Protein AF-A0A183J8C1-F1 (afdb_monomer_lite)

Sequence (132 aa):
MNILAHQGSTDNFSRPFLGSSRDPGQISLALYSGLFAYNGWNYLNFIVEELKNPKRNLPLAIGLSCGIVTVVYVLTNVAFYTVINSDEFVDSDATAIVFAEKVYKGFSWIMPIFVACSTIGSANGVILTASR

InterPro domains:
  IPR002293 Amino acid/polyamine transporter I [PF13520] (17-132)
  IPR050598 Cellular Amino Acid Transporter [PTHR11785] (4-132)

pLDDT: mean 74.47, std 11.1, range [40.44, 89.5]

Organism: NCBI:txid241478

Structure (mmCIF, N/CA/C/O backbone):
data_AF-A0A183J8C1-F1
#
_entry.id   AF-A0A183J8C1-F1
#
loop_
_atom_site.group_PDB
_atom_site.id
_atom_site.type_symbol
_atom_site.label_atom_id
_atom_site.label_alt_id
_atom_site.label_comp_id
_atom_site.label_asym_id
_atom_site.label_entity_id
_atom_site.label_seq_id
_atom_site.pdbx_PDB_ins_code
_atom_site.Cartn_x
_atom_site.Cartn_y
_atom_site.Cartn_z
_atom_site.occupancy
_atom_site.B_iso_or_equiv
_atom_site.auth_seq_id
_atom_site.auth_comp_id
_atom_site.auth_asym_id
_atom_site.auth_atom_id
_atom_site.pdbx_PDB_model_num
ATOM 1 N N . MET A 1 1 ? 1.095 7.381 -29.984 1.00 48.12 1 MET A N 1
ATOM 2 C CA . MET A 1 1 ? -0.158 7.154 -29.229 1.00 48.12 1 MET A CA 1
ATOM 3 C C . MET A 1 1 ? -0.842 5.955 -29.871 1.00 48.12 1 MET A C 1
ATOM 5 O O . MET A 1 1 ? -0.818 5.913 -31.091 1.00 48.12 1 MET A O 1
ATOM 9 N N . ASN A 1 2 ? -1.376 5.014 -29.082 1.00 43.03 2 ASN A N 1
ATOM 10 C CA . ASN A 1 2 ? -1.824 3.653 -29.459 1.00 43.03 2 ASN A CA 1
ATOM 11 C C . ASN A 1 2 ? -0.678 2.648 -29.604 1.00 43.03 2 ASN A C 1
ATOM 13 O O . ASN A 1 2 ? -0.005 2.749 -30.611 1.00 43.03 2 ASN A O 1
ATOM 17 N N . ILE A 1 3 ? -0.458 1.764 -28.606 1.00 40.44 3 ILE A N 1
ATOM 18 C CA . ILE A 1 3 ? -0.307 0.278 -28.726 1.00 40.44 3 ILE A CA 1
ATOM 19 C C . ILE A 1 3 ? -0.491 -0.397 -27.336 1.00 40.44 3 ILE A C 1
ATOM 21 O O . ILE A 1 3 ? -0.971 -1.520 -27.259 1.00 40.44 3 ILE A O 1
ATOM 25 N N . LEU A 1 4 ? -0.232 0.282 -26.209 1.00 49.50 4 LEU A N 1
ATOM 26 C CA . LEU A 1 4 ? -0.183 -0.383 -24.885 1.00 49.50 4 LEU A CA 1
ATOM 27 C C . LEU A 1 4 ? -1.520 -0.911 -24.321 1.00 49.50 4 LEU A C 1
ATOM 29 O O . LEU A 1 4 ? -1.499 -1.680 -23.372 1.00 49.50 4 LEU A O 1
ATOM 33 N N . ALA A 1 5 ? -2.675 -0.538 -24.884 1.00 50.59 5 ALA A N 1
ATOM 34 C CA . ALA A 1 5 ? -3.977 -0.999 -24.385 1.00 50.59 5 ALA A CA 1
ATOM 35 C C . ALA A 1 5 ? -4.529 -2.243 -25.109 1.00 50.59 5 ALA A C 1
ATOM 37 O O . ALA A 1 5 ? -5.542 -2.783 -24.671 1.00 50.59 5 ALA A O 1
ATOM 38 N N . HIS A 1 6 ? -3.911 -2.693 -26.214 1.00 44.12 6 HIS A N 1
ATOM 39 C CA . HIS A 1 6 ? -4.478 -3.774 -27.039 1.00 44.12 6 HIS A CA 1
ATOM 40 C C . HIS A 1 6 ? -3.595 -5.020 -27.192 1.00 44.12 6 HIS A C 1
ATOM 42 O O . HIS A 1 6 ? -4.103 -6.079 -27.547 1.00 44.12 6 HIS A O 1
ATOM 48 N N . GLN A 1 7 ? -2.310 -4.940 -26.848 1.00 45.59 7 GLN A N 1
ATOM 49 C CA . GLN A 1 7 ? -1.490 -6.122 -26.591 1.00 45.59 7 GLN A CA 1
ATOM 50 C C . GLN A 1 7 ? -1.411 -6.309 -25.082 1.00 45.59 7 GLN A C 1
ATOM 52 O O . GLN A 1 7 ? -0.502 -5.801 -24.432 1.00 45.59 7 GLN A O 1
ATOM 57 N N . GLY A 1 8 ? -2.397 -7.002 -24.509 1.00 49.59 8 GLY A N 1
ATOM 58 C CA . GLY A 1 8 ? -2.218 -7.574 -23.183 1.00 49.59 8 GLY A CA 1
ATOM 59 C C . GLY A 1 8 ? -0.996 -8.478 -23.259 1.00 49.59 8 GLY A C 1
ATOM 60 O O . GLY A 1 8 ? -1.060 -9.525 -23.896 1.00 49.59 8 GLY A O 1
ATOM 61 N N . SER A 1 9 ? 0.123 -8.029 -22.688 1.00 53.78 9 SER A N 1
ATOM 62 C CA . SER A 1 9 ? 1.343 -8.818 -22.557 1.00 53.78 9 SER A CA 1
ATOM 63 C C . SER A 1 9 ? 1.044 -9.971 -21.602 1.00 53.78 9 SER A C 1
ATOM 65 O O . SER A 1 9 ? 1.328 -9.924 -20.406 1.00 53.78 9 SER A O 1
ATOM 67 N N . THR A 1 10 ? 0.380 -11.006 -22.115 1.00 54.00 10 THR A N 1
ATOM 68 C CA . THR A 1 10 ? 0.173 -12.272 -21.410 1.00 54.00 10 THR A CA 1
ATOM 69 C C . THR A 1 10 ? 1.504 -12.966 -21.149 1.00 54.00 10 THR A C 1
ATOM 71 O O . THR A 1 10 ? 1.567 -13.832 -20.288 1.00 54.00 10 THR A O 1
ATOM 74 N N . ASP A 1 11 ? 2.579 -12.540 -21.818 1.00 56.16 11 ASP A N 1
ATOM 75 C CA . ASP A 1 11 ? 3.935 -13.045 -21.628 1.00 56.16 11 ASP A CA 1
ATOM 76 C C . ASP A 1 11 ? 4.451 -12.841 -20.196 1.00 56.16 11 ASP A C 1
ATOM 78 O O . ASP A 1 11 ? 5.075 -13.751 -19.648 1.00 56.16 11 ASP A O 1
ATOM 82 N N . ASN A 1 12 ? 4.102 -11.731 -19.531 1.00 58.41 12 ASN A N 1
ATOM 83 C CA . ASN A 1 12 ? 4.424 -11.523 -18.108 1.00 58.41 12 ASN A CA 1
ATOM 84 C C . ASN A 1 12 ? 3.678 -12.513 -17.188 1.00 58.41 12 ASN A C 1
ATOM 86 O O . ASN A 1 12 ? 4.194 -12.922 -16.149 1.00 58.41 12 ASN A O 1
ATOM 90 N N . PHE A 1 13 ? 2.486 -12.965 -17.591 1.00 59.19 13 PHE A N 1
ATOM 91 C CA . PHE A 1 13 ? 1.702 -13.979 -16.874 1.00 59.19 13 PHE A CA 1
ATOM 92 C C . PHE A 1 13 ? 2.057 -15.419 -17.272 1.00 59.19 13 PHE A C 1
ATOM 94 O O . PHE A 1 13 ? 1.594 -16.358 -16.624 1.00 59.19 13 PHE A O 1
ATOM 101 N N . SER A 1 14 ? 2.889 -15.619 -18.299 1.00 58.84 14 SER A N 1
ATOM 102 C CA . SER A 1 14 ? 3.314 -16.949 -18.750 1.00 58.84 14 SER A CA 1
ATOM 103 C C . SER A 1 14 ? 4.310 -17.605 -17.787 1.00 58.84 14 SER A C 1
ATOM 105 O O . SER A 1 14 ? 4.400 -18.833 -17.741 1.00 58.84 14 SER A O 1
ATOM 107 N N . ARG A 1 15 ? 5.070 -16.820 -17.000 1.00 57.38 15 ARG A N 1
ATOM 108 C CA . ARG A 1 15 ? 6.048 -17.335 -16.016 1.00 57.38 15 ARG A CA 1
ATOM 109 C C . ARG A 1 15 ? 6.101 -16.504 -14.711 1.00 57.38 15 ARG A C 1
ATOM 111 O O . ARG A 1 15 ? 7.177 -16.052 -14.330 1.00 57.38 15 ARG A O 1
ATOM 118 N N . PRO A 1 16 ? 4.991 -16.357 -13.964 1.00 60.19 16 PRO A N 1
ATOM 119 C CA . PRO A 1 16 ? 4.888 -15.435 -12.824 1.00 60.19 16 PRO A CA 1
ATOM 120 C C . PRO A 1 16 ? 5.731 -15.842 -11.602 1.00 60.19 16 PRO A C 1
ATOM 122 O O . PRO A 1 16 ? 5.979 -15.027 -10.723 1.00 60.19 16 PRO A O 1
ATOM 125 N N . PHE A 1 17 ? 6.184 -17.099 -11.540 1.00 64.19 17 PHE A N 1
ATOM 126 C CA . PHE A 1 17 ? 6.983 -17.639 -10.431 1.00 64.19 17 PHE A CA 1
ATOM 127 C C . PHE A 1 17 ? 8.437 -17.939 -10.818 1.00 64.19 17 PHE A C 1
ATOM 129 O O . PHE A 1 17 ? 9.148 -18.619 -10.073 1.00 64.19 17 PHE A O 1
ATOM 136 N N . LEU A 1 18 ? 8.889 -17.505 -11.998 1.00 56.97 18 LEU A N 1
ATOM 137 C CA . LEU A 1 18 ? 10.264 -17.754 -12.421 1.00 56.97 18 LEU A CA 1
ATOM 138 C C . LEU A 1 18 ? 11.232 -16.945 -11.551 1.00 56.97 18 LEU A C 1
ATOM 140 O O . LEU A 1 18 ? 11.090 -15.737 -11.440 1.00 56.97 18 LEU A O 1
ATOM 144 N N . GLY A 1 19 ? 12.189 -17.616 -10.906 1.00 62.34 19 GLY A N 1
ATOM 145 C CA . GLY A 1 19 ? 13.098 -16.976 -9.945 1.00 62.34 19 GLY A CA 1
ATOM 146 C C . GLY A 1 19 ? 12.536 -16.836 -8.525 1.00 62.34 19 GLY A C 1
ATOM 147 O O . GLY A 1 19 ? 13.236 -16.344 -7.646 1.00 62.34 19 GLY A O 1
ATOM 148 N N . SER A 1 20 ? 11.310 -17.309 -8.262 1.00 62.91 20 SER A N 1
ATOM 149 C CA . SER A 1 20 ? 10.737 -17.299 -6.914 1.00 62.91 20 SER A CA 1
ATOM 150 C C . SER A 1 20 ? 11.440 -18.332 -6.027 1.00 62.91 20 SER A C 1
ATOM 152 O O . SER A 1 20 ? 11.482 -19.526 -6.341 1.00 62.91 20 SER A O 1
ATOM 154 N N . SER A 1 21 ? 12.024 -17.871 -4.923 1.00 63.81 21 SER A N 1
ATOM 155 C CA . SER A 1 21 ? 12.703 -18.746 -3.975 1.00 63.81 21 SER A CA 1
ATOM 156 C C . SER A 1 21 ? 11.698 -19.566 -3.174 1.00 63.81 21 SER A C 1
ATOM 158 O O . SER A 1 21 ? 10.712 -19.047 -2.656 1.00 63.81 21 SER A O 1
ATOM 160 N N . ARG A 1 22 ? 11.972 -20.866 -3.046 1.00 68.94 22 ARG A N 1
ATOM 161 C CA . ARG A 1 22 ? 11.193 -21.796 -2.209 1.00 68.94 22 ARG A CA 1
ATOM 162 C C . ARG A 1 22 ? 11.727 -21.887 -0.781 1.00 68.94 22 ARG A C 1
ATOM 164 O O . ARG A 1 22 ? 11.307 -22.763 -0.030 1.00 68.94 22 ARG A O 1
ATOM 171 N N . ASP A 1 23 ? 12.672 -21.020 -0.430 1.00 79.50 23 ASP A N 1
ATOM 172 C CA . ASP A 1 23 ? 13.230 -20.969 0.909 1.00 79.50 23 ASP A CA 1
ATOM 173 C C . ASP A 1 23 ? 12.174 -20.472 1.919 1.00 79.50 23 ASP A C 1
ATOM 175 O O . ASP A 1 23 ? 11.587 -19.401 1.717 1.00 79.50 23 ASP A O 1
ATOM 179 N N . PRO A 1 24 ? 11.930 -21.203 3.022 1.00 77.00 24 PRO A N 1
ATOM 180 C CA . PRO A 1 24 ? 10.978 -20.791 4.051 1.00 77.00 24 PRO A CA 1
ATOM 181 C C . PRO A 1 24 ? 11.279 -19.407 4.644 1.00 77.00 24 PRO A C 1
ATOM 183 O O . PRO A 1 24 ? 10.350 -18.697 5.043 1.00 77.00 24 PRO A O 1
ATOM 186 N N . GLY A 1 25 ? 12.553 -18.999 4.682 1.00 78.88 25 GLY A N 1
ATOM 187 C CA . GLY A 1 25 ? 12.968 -17.681 5.158 1.00 78.88 25 GLY A CA 1
ATOM 188 C C . GLY A 1 25 ? 12.493 -16.559 4.238 1.00 78.88 25 GLY A C 1
ATOM 189 O O . GLY A 1 25 ? 11.899 -15.585 4.704 1.00 78.88 25 GLY A O 1
ATOM 190 N N . GLN A 1 26 ? 12.662 -16.720 2.925 1.00 77.56 26 GLN A N 1
ATOM 191 C CA . GLN A 1 26 ? 12.189 -15.730 1.950 1.00 77.56 26 GLN A CA 1
ATOM 192 C C . GLN A 1 26 ? 10.661 -15.652 1.874 1.00 77.56 26 GLN A C 1
ATOM 194 O O . GLN A 1 26 ? 10.109 -14.557 1.767 1.00 77.56 26 GLN A O 1
ATOM 199 N N . ILE A 1 27 ? 9.965 -16.784 2.017 1.00 79.56 27 ILE A N 1
ATOM 200 C CA . ILE A 1 27 ? 8.498 -16.803 2.116 1.00 79.56 27 ILE A CA 1
ATOM 201 C C . ILE A 1 27 ? 8.039 -16.033 3.363 1.0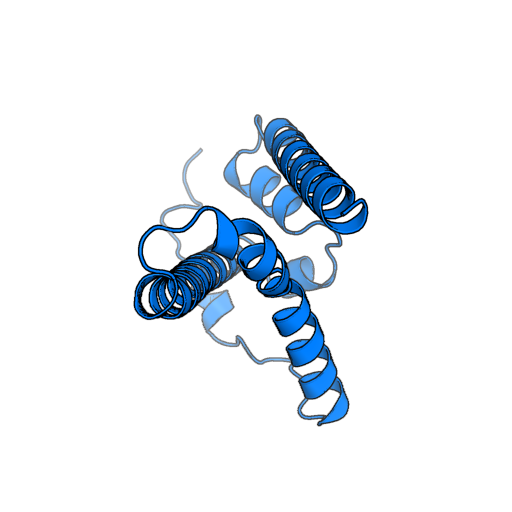0 79.56 27 ILE A C 1
ATOM 203 O O . ILE A 1 27 ? 7.111 -15.228 3.290 1.00 79.56 27 ILE A O 1
ATOM 207 N N . SER A 1 28 ? 8.715 -16.229 4.498 1.00 81.50 28 SER A N 1
ATOM 208 C CA . SER A 1 28 ? 8.402 -15.521 5.746 1.00 81.50 28 SER A CA 1
ATOM 209 C C . SER A 1 28 ? 8.622 -14.010 5.621 1.00 81.50 28 SER A C 1
ATOM 211 O O . SER A 1 28 ? 7.797 -13.232 6.096 1.00 81.50 28 SER A O 1
ATOM 213 N N . LEU A 1 29 ? 9.688 -13.581 4.937 1.00 81.44 29 LEU A N 1
ATOM 214 C CA . LEU A 1 29 ? 9.961 -12.164 4.680 1.00 81.44 29 LEU A CA 1
ATOM 215 C C . LEU A 1 29 ? 8.908 -11.533 3.753 1.00 81.44 29 LEU A C 1
ATOM 217 O O . LEU A 1 29 ? 8.440 -10.423 4.015 1.00 81.44 29 LEU A O 1
ATOM 221 N N . ALA A 1 30 ? 8.489 -12.250 2.707 1.00 80.94 30 ALA A N 1
ATOM 222 C CA . ALA A 1 30 ? 7.427 -11.801 1.809 1.00 80.94 30 ALA A CA 1
ATOM 223 C C . ALA A 1 30 ? 6.085 -11.658 2.547 1.00 80.94 30 ALA A C 1
ATOM 225 O O . ALA A 1 30 ? 5.395 -10.647 2.402 1.00 80.94 30 ALA A O 1
ATOM 226 N N . LEU A 1 31 ? 5.743 -12.629 3.403 1.00 81.94 31 LEU A N 1
ATOM 227 C CA . LEU A 1 31 ? 4.566 -12.548 4.270 1.00 81.94 31 LEU A CA 1
ATOM 228 C C . LEU A 1 31 ? 4.661 -11.380 5.255 1.00 81.94 31 LEU A C 1
ATOM 230 O O . LEU A 1 31 ? 3.665 -10.695 5.468 1.00 81.94 31 LEU A O 1
ATOM 234 N N . TYR A 1 32 ? 5.841 -11.120 5.822 1.00 81.25 32 TYR A N 1
ATOM 235 C CA . TYR A 1 32 ? 6.068 -9.987 6.720 1.00 81.25 32 TYR A CA 1
ATOM 236 C C . TYR A 1 32 ? 5.836 -8.643 6.015 1.00 81.25 32 TYR A C 1
ATOM 238 O O . TYR A 1 32 ? 5.129 -7.787 6.546 1.00 81.25 32 TYR A O 1
ATOM 246 N N . SER A 1 33 ? 6.357 -8.479 4.795 1.00 81.00 33 SER A N 1
ATOM 247 C CA . SER A 1 33 ? 6.105 -7.293 3.964 1.00 81.00 33 SER A CA 1
ATOM 248 C C . SER A 1 33 ? 4.613 -7.126 3.646 1.00 81.00 33 SER A C 1
ATOM 250 O O . SER A 1 33 ? 4.056 -6.037 3.806 1.00 81.00 33 SER A O 1
ATOM 252 N N . GLY A 1 34 ? 3.926 -8.221 3.302 1.00 78.19 34 GLY A N 1
ATOM 253 C CA . GLY A 1 34 ? 2.475 -8.214 3.118 1.00 78.19 34 GLY A CA 1
ATOM 254 C C . GLY A 1 34 ? 1.728 -7.800 4.388 1.00 78.19 34 GLY A C 1
ATOM 255 O O . GLY A 1 34 ? 0.852 -6.941 4.338 1.00 78.19 34 GLY A O 1
ATOM 256 N N . LEU A 1 35 ? 2.102 -8.350 5.545 1.00 80.38 35 LEU A N 1
ATOM 257 C CA . LEU A 1 35 ? 1.470 -8.047 6.830 1.00 80.38 35 LEU A CA 1
ATOM 258 C C . LEU A 1 35 ? 1.711 -6.595 7.264 1.00 80.38 35 LEU A C 1
ATOM 260 O O . LEU A 1 35 ? 0.826 -5.968 7.849 1.00 80.38 35 LEU A O 1
ATOM 264 N N . PHE A 1 36 ? 2.875 -6.030 6.938 1.00 76.88 36 PHE A N 1
ATOM 265 C CA . PHE A 1 36 ? 3.153 -4.609 7.125 1.00 76.88 36 PHE A CA 1
ATOM 266 C C . PHE A 1 36 ? 2.155 -3.736 6.351 1.00 76.88 36 PHE A C 1
ATOM 268 O O . PHE A 1 36 ? 1.613 -2.790 6.913 1.00 76.88 36 PHE A O 1
ATOM 275 N N . ALA A 1 37 ? 1.804 -4.102 5.117 1.00 74.94 37 ALA A N 1
ATOM 276 C CA . ALA A 1 37 ? 0.824 -3.357 4.326 1.00 74.94 37 ALA A CA 1
ATOM 277 C C . ALA A 1 37 ? -0.618 -3.418 4.886 1.00 74.94 37 ALA A C 1
ATOM 279 O O . ALA A 1 37 ? -1.445 -2.585 4.517 1.00 74.94 37 ALA A O 1
ATOM 280 N N . TYR A 1 38 ? -0.924 -4.368 5.779 1.00 72.56 38 TYR A N 1
ATOM 281 C CA . TYR A 1 38 ? -2.197 -4.452 6.516 1.00 72.56 38 TYR A CA 1
ATOM 282 C C . TYR A 1 38 ? -2.101 -3.929 7.963 1.00 72.56 38 TYR A C 1
ATOM 284 O O . TYR A 1 38 ? -3.070 -4.028 8.725 1.00 72.56 38 TYR A O 1
ATOM 292 N N . ASN A 1 39 ? -0.957 -3.372 8.380 1.00 70.56 39 ASN A N 1
ATOM 293 C CA . ASN A 1 39 ? -0.858 -2.726 9.687 1.00 70.56 39 ASN A CA 1
ATOM 294 C C . ASN A 1 39 ? -1.721 -1.456 9.711 1.00 70.56 39 ASN A C 1
ATOM 296 O O . ASN A 1 39 ? -1.613 -0.593 8.849 1.00 70.56 39 ASN A O 1
ATOM 300 N N . GLY A 1 40 ? -2.589 -1.347 10.718 1.00 67.44 40 GLY A N 1
ATOM 301 C CA . GLY A 1 40 ? -3.537 -0.232 10.843 1.00 67.44 40 GLY A CA 1
ATOM 302 C C . GLY A 1 40 ? -4.831 -0.593 11.570 1.00 67.44 40 GLY A C 1
ATOM 303 O O . GLY A 1 40 ? -5.550 0.286 12.033 1.00 67.44 40 GLY A O 1
ATOM 304 N N . TRP A 1 41 ? -5.091 -1.888 11.765 1.00 67.06 41 TRP A N 1
ATOM 305 C CA . TRP A 1 41 ? -6.213 -2.393 12.563 1.00 67.06 41 TRP A CA 1
ATOM 306 C C . TRP A 1 41 ? -6.236 -1.842 14.000 1.00 67.06 41 TRP A C 1
ATOM 308 O O . TRP A 1 41 ? -7.312 -1.659 14.561 1.00 67.06 41 TRP A O 1
ATOM 318 N N . ASN A 1 42 ? -5.076 -1.503 14.576 1.00 67.81 42 ASN A N 1
ATOM 319 C CA . ASN A 1 42 ? -4.991 -0.872 15.896 1.00 67.81 42 ASN A CA 1
ATOM 320 C C . ASN A 1 42 ? -5.691 0.494 15.946 1.00 67.81 42 ASN A C 1
ATOM 322 O O . ASN A 1 42 ? -6.270 0.828 16.976 1.00 67.81 42 ASN A O 1
ATOM 326 N N . TYR A 1 43 ? -5.724 1.246 14.839 1.00 65.06 43 TYR A N 1
ATOM 327 C CA . TYR A 1 43 ? -6.381 2.554 14.802 1.00 65.06 43 TYR A C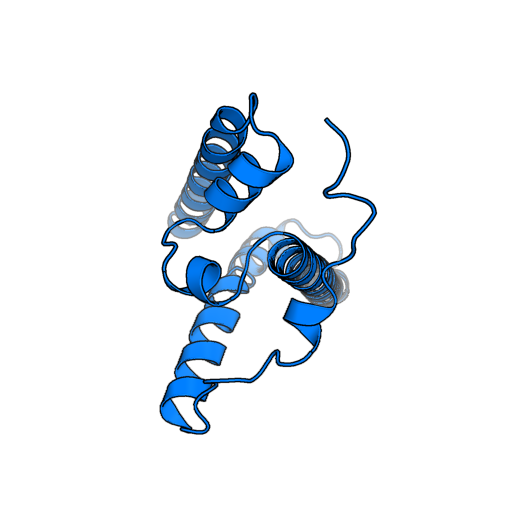A 1
ATOM 328 C C . TYR A 1 43 ? -7.897 2.467 14.966 1.00 65.06 43 TYR A C 1
ATOM 330 O O . TYR A 1 43 ? -8.519 3.375 15.515 1.00 65.06 43 TYR A O 1
ATOM 338 N N . LEU A 1 44 ? -8.490 1.342 14.558 1.00 66.44 44 LEU A N 1
ATOM 339 C CA . LEU A 1 44 ? -9.922 1.105 14.710 1.00 66.44 44 LEU A CA 1
ATOM 340 C C . LEU A 1 44 ? -10.330 1.023 16.182 1.00 66.44 44 LEU A C 1
ATOM 342 O O . LEU A 1 44 ? -11.456 1.407 16.477 1.00 66.44 44 LEU A O 1
ATOM 346 N N . ASN A 1 45 ? -9.430 0.602 17.087 1.00 68.44 45 ASN A N 1
ATOM 347 C CA . ASN A 1 45 ? -9.696 0.548 18.530 1.00 68.44 45 ASN A CA 1
ATOM 348 C C . ASN A 1 45 ? -9.910 1.940 19.152 1.00 68.44 45 ASN A C 1
ATOM 350 O O . ASN A 1 45 ? -10.687 2.063 20.094 1.00 68.44 45 ASN A O 1
ATOM 354 N N . PHE A 1 46 ? -9.302 2.996 18.602 1.00 66.50 46 PHE A N 1
ATOM 355 C CA . PHE A 1 46 ? -9.481 4.360 19.117 1.00 66.50 46 PHE A CA 1
ATOM 356 C C . PHE A 1 46 ? -10.829 4.982 18.732 1.00 66.50 46 PHE A C 1
ATOM 358 O O . PHE A 1 46 ? -11.336 5.839 19.445 1.00 66.50 46 PHE A O 1
ATOM 365 N N . ILE A 1 47 ? -11.433 4.543 17.625 1.00 67.00 47 ILE A N 1
ATOM 366 C CA . ILE A 1 47 ? -12.713 5.076 17.120 1.00 67.00 47 ILE A CA 1
ATOM 367 C C . ILE A 1 47 ? -13.901 4.276 17.698 1.00 67.00 47 ILE A C 1
ATOM 369 O O . ILE A 1 47 ? -15.068 4.611 17.497 1.00 67.00 47 ILE A O 1
ATOM 373 N N . VAL A 1 48 ? -13.626 3.216 18.469 1.00 69.38 48 VAL A N 1
ATOM 374 C CA . VAL A 1 48 ? -14.638 2.351 19.106 1.00 69.38 48 VAL A CA 1
ATOM 375 C C . VAL A 1 48 ? -15.545 3.122 20.048 1.00 69.38 48 VAL A C 1
ATOM 377 O O . VAL A 1 48 ? -16.734 2.815 20.124 1.00 69.38 48 VAL A O 1
ATOM 380 N N . GLU A 1 49 ? -15.000 4.117 20.744 1.00 68.69 49 GLU A N 1
ATOM 381 C CA . GLU A 1 49 ? -15.758 4.947 21.682 1.00 68.69 49 GLU A CA 1
ATOM 382 C C . GLU A 1 49 ? -16.776 5.853 20.967 1.00 68.69 49 GLU A C 1
ATOM 384 O O . GLU A 1 49 ? -17.813 6.182 21.539 1.00 68.69 49 GLU A O 1
ATOM 389 N N . GLU A 1 50 ? -16.544 6.182 19.691 1.00 73.25 50 GLU A N 1
ATOM 390 C CA . GLU A 1 50 ? -17.445 6.991 18.853 1.00 73.25 50 GLU A CA 1
ATOM 391 C C . GLU A 1 50 ? -18.415 6.134 18.011 1.00 73.25 50 GLU A C 1
ATOM 393 O O . GLU A 1 50 ? -19.356 6.639 17.388 1.00 73.25 50 GLU A O 1
ATOM 398 N N . LEU A 1 51 ? -18.224 4.812 17.997 1.00 73.00 51 LEU A N 1
ATOM 399 C CA . LEU A 1 51 ? -19.023 3.871 17.216 1.00 73.00 51 LEU A CA 1
ATOM 400 C C . LEU A 1 51 ? -20.375 3.589 17.890 1.00 73.00 51 LEU A C 1
ATOM 402 O O . LEU A 1 51 ? -20.460 3.000 18.967 1.00 73.00 51 LEU A O 1
ATOM 406 N N . LYS A 1 52 ? -21.483 3.890 17.198 1.00 69.69 52 LYS A N 1
ATOM 407 C CA . LYS A 1 52 ? -22.811 3.371 17.580 1.00 69.69 52 LYS A CA 1
ATOM 408 C C . LYS A 1 52 ? -22.791 1.839 17.518 1.00 69.69 52 LYS A C 1
ATOM 410 O O . LYS A 1 52 ? -22.542 1.282 16.455 1.00 69.69 52 LYS A O 1
ATOM 415 N N . ASN A 1 53 ? -23.113 1.159 18.623 1.00 79.56 53 ASN A N 1
ATOM 416 C CA . ASN A 1 53 ? -23.142 -0.311 18.745 1.00 79.56 53 ASN A CA 1
ATOM 417 C C . ASN A 1 53 ? -21.814 -1.015 18.370 1.00 79.56 53 ASN A C 1
ATOM 419 O O . ASN A 1 53 ? -21.769 -1.804 17.415 1.00 79.56 53 ASN A O 1
ATOM 423 N N . PRO A 1 54 ? -20.739 -0.821 19.157 1.00 74.94 54 PRO A N 1
ATOM 424 C CA . PRO A 1 54 ? -19.406 -1.331 18.831 1.00 74.94 54 PRO A CA 1
ATOM 425 C C . PRO A 1 54 ? -19.357 -2.864 18.749 1.00 74.94 54 PRO A C 1
ATOM 427 O O . PRO A 1 54 ? -18.713 -3.405 17.859 1.00 74.94 54 PRO A O 1
ATOM 430 N N . LYS A 1 55 ? -20.126 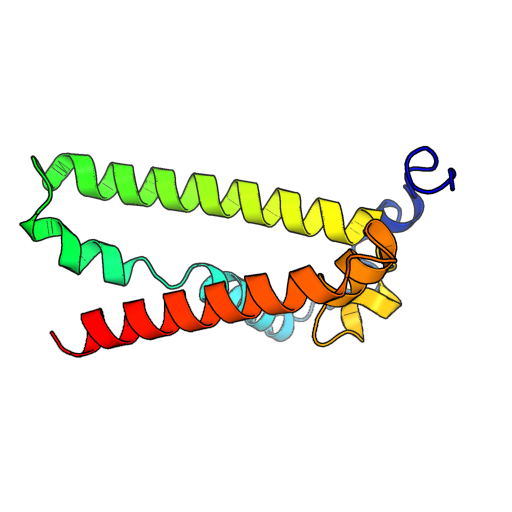-3.590 19.577 1.00 77.69 55 LYS A N 1
ATOM 431 C CA . LYS A 1 55 ? -20.151 -5.070 19.587 1.00 77.69 55 LYS A CA 1
ATOM 432 C C . LYS A 1 55 ? -20.469 -5.715 18.228 1.00 77.69 55 LYS A C 1
ATOM 434 O O . LYS A 1 55 ? -20.059 -6.847 17.998 1.00 77.69 55 LYS A O 1
ATOM 439 N N . ARG A 1 56 ? -21.218 -5.035 17.349 1.00 80.12 56 ARG A N 1
ATOM 440 C CA . ARG A 1 56 ? -21.537 -5.527 15.994 1.00 80.12 56 ARG A CA 1
ATOM 441 C C . ARG A 1 56 ? -20.786 -4.781 14.901 1.00 80.12 56 ARG A C 1
ATOM 443 O O . ARG A 1 56 ? -20.314 -5.412 13.962 1.00 80.12 56 ARG A O 1
ATOM 450 N N . ASN A 1 57 ? -20.658 -3.464 15.022 1.00 81.81 57 ASN A N 1
ATOM 451 C CA . ASN A 1 57 ? -20.100 -2.649 13.947 1.00 81.81 57 ASN A CA 1
ATOM 452 C C . ASN A 1 57 ? -18.575 -2.749 13.857 1.00 81.81 57 ASN A C 1
ATOM 454 O O . ASN A 1 57 ? -18.030 -2.650 12.767 1.00 81.81 57 ASN A O 1
ATOM 458 N N . LEU A 1 58 ? -17.896 -3.020 14.968 1.00 80.06 58 LEU A N 1
ATOM 459 C CA . LEU A 1 58 ? -16.444 -3.163 15.026 1.00 80.06 58 LEU A CA 1
ATOM 460 C C . LEU A 1 58 ? -15.939 -4.398 14.253 1.00 80.06 58 LEU A C 1
ATOM 462 O O . LEU A 1 58 ? -15.124 -4.214 13.349 1.00 80.06 58 LEU A O 1
ATOM 466 N N . PRO A 1 59 ? -16.439 -5.634 14.486 1.00 78.81 59 PRO A N 1
ATOM 467 C CA . PRO A 1 59 ? -16.005 -6.787 13.694 1.00 78.81 59 PRO A CA 1
ATOM 468 C C . PRO A 1 59 ? -16.409 -6.677 12.215 1.00 78.81 59 PRO A C 1
ATOM 470 O O . PRO A 1 59 ? -15.651 -7.102 11.346 1.00 78.81 59 PRO A O 1
ATOM 473 N N . LEU A 1 60 ? -17.562 -6.068 11.909 1.00 81.25 60 LEU A N 1
ATOM 474 C CA . LEU A 1 60 ? -17.986 -5.824 10.525 1.00 81.25 60 LEU A CA 1
ATOM 475 C C . LEU A 1 60 ? -17.093 -4.800 9.817 1.00 81.25 60 LEU A C 1
ATOM 477 O O . LEU A 1 60 ? -16.724 -5.019 8.667 1.00 81.25 60 LEU A O 1
ATOM 481 N N . ALA A 1 61 ? -16.714 -3.713 10.492 1.00 80.19 61 ALA A N 1
ATOM 482 C CA . ALA A 1 61 ? -15.818 -2.704 9.938 1.00 80.19 61 ALA A CA 1
ATOM 483 C C . ALA A 1 61 ? -14.420 -3.282 9.674 1.00 80.19 61 ALA A C 1
ATOM 485 O O . ALA A 1 61 ? -13.852 -3.037 8.609 1.00 80.19 61 ALA A O 1
ATOM 486 N N . ILE A 1 62 ? -13.890 -4.107 10.586 1.00 81.44 62 ILE A N 1
ATOM 487 C CA . ILE A 1 62 ? -12.612 -4.807 10.375 1.00 81.44 62 ILE A CA 1
ATOM 488 C C . ILE A 1 62 ? -12.720 -5.748 9.170 1.00 81.44 62 ILE A C 1
ATOM 490 O O . ILE A 1 62 ? -11.920 -5.651 8.247 1.00 81.44 62 ILE A O 1
ATOM 494 N N . GLY A 1 63 ? -13.739 -6.611 9.127 1.00 82.06 63 GLY A N 1
ATOM 495 C CA . GLY A 1 63 ? -13.913 -7.548 8.014 1.00 82.06 63 GLY A CA 1
ATOM 496 C C . GLY A 1 63 ? -14.066 -6.850 6.658 1.00 82.06 63 GLY A C 1
ATOM 497 O O . GLY A 1 63 ? -13.419 -7.237 5.685 1.00 82.06 63 GLY A O 1
ATOM 498 N N . LEU A 1 64 ? -14.875 -5.788 6.599 1.00 84.25 64 LEU A N 1
ATOM 499 C CA . LEU A 1 64 ? -15.103 -5.026 5.373 1.00 84.25 64 LEU A CA 1
ATOM 500 C C . LEU A 1 64 ? -13.851 -4.256 4.933 1.00 84.25 64 LEU A C 1
ATOM 502 O O . LEU A 1 64 ? -13.519 -4.270 3.751 1.00 84.25 64 LEU A O 1
ATOM 506 N N . SER A 1 65 ? -13.135 -3.621 5.867 1.00 81.06 65 SER A N 1
ATOM 507 C CA . SER A 1 65 ? -11.888 -2.909 5.557 1.00 81.06 65 SER A CA 1
ATOM 508 C C . SER A 1 65 ? -10.803 -3.862 5.060 1.00 81.06 65 SER A C 1
ATOM 510 O O . SER A 1 65 ? -10.228 -3.603 4.006 1.00 81.06 65 SER A O 1
ATOM 512 N N . CYS A 1 66 ? -10.589 -5.002 5.725 1.00 83.62 66 CYS A N 1
ATOM 513 C CA . CYS A 1 66 ? -9.670 -6.034 5.247 1.00 83.62 66 CYS A CA 1
ATOM 514 C C . CYS A 1 66 ? -10.041 -6.504 3.835 1.00 83.62 66 CYS A C 1
ATOM 516 O O . CYS A 1 66 ? -9.181 -6.519 2.960 1.00 83.62 66 CYS A O 1
ATOM 518 N N . GLY A 1 67 ? -11.319 -6.816 3.585 1.00 86.25 67 GLY A N 1
ATOM 519 C CA . GLY A 1 67 ? -11.780 -7.262 2.269 1.00 86.25 67 GLY A CA 1
ATOM 520 C C . GLY A 1 67 ? -11.551 -6.225 1.165 1.00 86.25 67 GLY A C 1
ATOM 521 O O . GLY A 1 67 ? -11.025 -6.561 0.104 1.00 86.25 67 GLY A O 1
ATOM 522 N N . ILE A 1 68 ? -11.887 -4.958 1.421 1.00 87.12 68 ILE A N 1
ATOM 523 C CA . ILE A 1 68 ? -11.676 -3.865 0.460 1.00 87.12 68 ILE A CA 1
ATOM 524 C C . ILE A 1 68 ? -10.181 -3.669 0.186 1.00 87.12 68 ILE A C 1
ATOM 526 O O . ILE A 1 68 ? -9.787 -3.595 -0.978 1.00 87.12 68 ILE A O 1
ATOM 530 N N . VAL A 1 69 ? -9.344 -3.631 1.228 1.00 85.56 69 VAL A N 1
ATOM 531 C CA . VAL A 1 69 ? -7.888 -3.469 1.074 1.00 85.56 69 VAL A CA 1
ATOM 532 C C . VAL A 1 69 ? -7.301 -4.628 0.271 1.00 85.56 69 VAL A C 1
ATOM 534 O O . VAL A 1 69 ? -6.526 -4.390 -0.653 1.00 85.56 69 VAL A O 1
ATOM 537 N N . THR A 1 70 ? -7.728 -5.867 0.533 1.00 85.12 70 THR A N 1
ATOM 538 C CA . THR A 1 70 ? -7.293 -7.031 -0.249 1.00 85.12 70 THR A CA 1
ATOM 539 C C . THR A 1 70 ? -7.649 -6.900 -1.723 1.00 85.12 70 THR A C 1
ATOM 541 O O . THR A 1 70 ? -6.786 -7.119 -2.573 1.00 85.12 70 THR A O 1
ATOM 544 N N . VAL A 1 71 ? -8.879 -6.498 -2.049 1.00 88.44 71 VAL A N 1
ATOM 545 C CA . VAL A 1 71 ? -9.291 -6.303 -3.447 1.00 88.44 71 VAL A CA 1
ATOM 546 C C . VAL A 1 71 ? -8.449 -5.218 -4.120 1.00 88.44 71 VAL A C 1
ATOM 548 O O . VAL A 1 71 ? -7.932 -5.440 -5.214 1.00 88.44 71 VAL A O 1
ATOM 551 N N . VAL A 1 72 ? -8.250 -4.073 -3.464 1.00 88.50 72 VAL A N 1
ATOM 552 C CA . VAL A 1 72 ? -7.443 -2.967 -4.006 1.00 88.50 72 VAL A CA 1
ATOM 553 C C . VAL A 1 72 ? -5.989 -3.392 -4.222 1.00 88.50 72 VAL A C 1
ATOM 555 O O . VAL A 1 72 ? -5.414 -3.092 -5.271 1.00 88.50 72 VAL A O 1
ATOM 558 N N . TYR A 1 73 ? -5.395 -4.129 -3.283 1.00 85.56 73 TYR A N 1
ATOM 559 C CA . TYR A 1 73 ? -4.019 -4.614 -3.407 1.00 85.56 73 TYR A CA 1
ATOM 560 C C . TYR A 1 73 ? -3.871 -5.621 -4.542 1.00 85.56 73 TYR A C 1
ATOM 562 O O . TYR A 1 73 ? -2.928 -5.511 -5.326 1.00 85.56 73 TYR A O 1
ATOM 570 N N . VAL A 1 74 ? -4.807 -6.561 -4.687 1.00 86.12 74 VAL A N 1
ATOM 571 C CA . VAL A 1 74 ? -4.789 -7.517 -5.804 1.00 86.12 74 VAL A CA 1
ATOM 572 C C . VAL A 1 74 ? -4.903 -6.781 -7.137 1.00 86.12 74 VAL A C 1
ATOM 574 O O . VAL A 1 74 ? -4.089 -7.013 -8.028 1.00 86.12 74 VAL A O 1
ATOM 577 N N . LEU A 1 75 ? -5.846 -5.843 -7.262 1.00 85.62 75 LEU A N 1
ATOM 578 C CA . LEU A 1 75 ? -6.017 -5.049 -8.482 1.00 85.62 75 LEU A CA 1
ATOM 579 C C . LEU A 1 75 ? -4.773 -4.216 -8.817 1.00 85.62 75 LEU A C 1
ATOM 581 O O . LEU A 1 75 ? -4.390 -4.132 -9.981 1.00 85.62 75 LEU A O 1
ATOM 585 N N . THR A 1 76 ? -4.113 -3.646 -7.808 1.00 85.38 76 THR A N 1
ATOM 586 C CA . THR A 1 76 ? -2.884 -2.858 -7.991 1.00 85.38 76 THR A CA 1
ATOM 587 C C . THR A 1 76 ? -1.726 -3.730 -8.476 1.00 85.38 76 THR A C 1
ATOM 589 O O . THR A 1 76 ? -1.040 -3.363 -9.428 1.00 85.38 76 THR A O 1
ATOM 592 N N . ASN A 1 77 ? -1.545 -4.918 -7.889 1.00 84.00 77 ASN A N 1
ATOM 593 C CA . ASN A 1 77 ? -0.536 -5.875 -8.351 1.00 84.00 77 ASN A CA 1
ATOM 594 C C . ASN A 1 77 ? -0.803 -6.321 -9.797 1.00 84.00 77 ASN A C 1
ATOM 596 O O . ASN A 1 77 ? 0.116 -6.331 -10.614 1.00 84.00 77 ASN A O 1
ATOM 600 N N . VAL A 1 78 ? -2.061 -6.620 -10.145 1.00 82.25 78 VAL A N 1
ATOM 601 C CA . VAL A 1 78 ? -2.447 -6.953 -11.528 1.00 82.25 78 VAL A CA 1
ATOM 602 C C . VAL A 1 78 ? -2.118 -5.798 -12.478 1.00 82.25 78 VAL A C 1
ATOM 604 O O . VAL A 1 78 ? -1.520 -6.030 -13.527 1.00 82.25 78 VAL A O 1
ATOM 607 N N . ALA A 1 79 ? -2.442 -4.556 -12.107 1.00 81.94 79 ALA A N 1
ATOM 608 C CA . ALA A 1 79 ? -2.120 -3.384 -12.916 1.00 81.94 79 ALA A CA 1
ATOM 609 C C . ALA A 1 79 ? -0.606 -3.244 -13.147 1.00 81.94 79 ALA A C 1
ATOM 611 O O . ALA A 1 79 ? -0.183 -3.035 -14.287 1.00 81.94 79 ALA A O 1
ATOM 612 N N . PHE A 1 80 ? 0.222 -3.435 -12.115 1.00 81.19 80 PHE A N 1
ATOM 613 C CA . PHE A 1 80 ? 1.676 -3.383 -12.270 1.00 81.19 80 PHE A CA 1
ATOM 614 C C . PHE A 1 80 ? 2.212 -4.463 -13.214 1.00 81.19 80 PHE A C 1
ATOM 616 O O . PHE A 1 80 ? 2.955 -4.121 -14.134 1.00 81.19 80 PHE A O 1
ATOM 623 N N . TYR A 1 81 ? 1.782 -5.720 -13.075 1.00 76.56 81 TYR A N 1
ATOM 624 C CA . TYR A 1 81 ? 2.247 -6.811 -13.944 1.00 76.56 81 TYR A CA 1
ATOM 625 C C . TYR A 1 81 ? 1.828 -6.665 -15.414 1.00 76.56 81 TYR A C 1
ATOM 627 O O . TYR A 1 81 ? 2.489 -7.199 -16.304 1.00 76.56 81 TYR A O 1
ATOM 635 N N . THR A 1 82 ? 0.748 -5.931 -15.701 1.00 78.06 82 THR A N 1
ATOM 636 C CA . THR A 1 82 ? 0.337 -5.672 -17.094 1.00 78.06 82 THR A CA 1
ATOM 637 C C . THR A 1 82 ? 1.201 -4.629 -17.806 1.00 78.06 82 THR A C 1
ATOM 639 O O . THR A 1 82 ? 1.276 -4.645 -19.033 1.00 78.06 82 THR A O 1
ATOM 642 N N . VAL A 1 83 ? 1.849 -3.728 -17.060 1.00 73.56 83 VAL A N 1
ATOM 643 C CA . VAL A 1 83 ? 2.546 -2.552 -17.615 1.00 73.56 83 VAL A CA 1
ATOM 644 C C . VAL A 1 83 ? 4.067 -2.627 -17.440 1.00 73.56 83 VAL A C 1
ATOM 646 O O . VAL A 1 83 ? 4.810 -2.086 -18.264 1.00 73.56 83 VAL A O 1
ATOM 649 N N . ILE A 1 84 ? 4.545 -3.273 -16.376 1.00 74.94 84 ILE A N 1
ATOM 650 C CA . ILE A 1 84 ? 5.963 -3.348 -16.005 1.00 74.94 84 ILE A CA 1
ATOM 651 C C . ILE A 1 84 ? 6.446 -4.796 -16.157 1.00 74.94 84 ILE A C 1
ATOM 653 O O . ILE A 1 84 ? 5.769 -5.727 -15.728 1.00 74.94 84 ILE A O 1
ATOM 657 N N . ASN A 1 85 ? 7.619 -4.983 -16.768 1.00 76.25 85 ASN A N 1
ATOM 658 C CA . ASN A 1 85 ? 8.260 -6.296 -16.883 1.00 76.25 85 ASN A CA 1
ATOM 659 C C . ASN A 1 85 ? 8.861 -6.722 -15.536 1.00 76.25 85 ASN A C 1
ATOM 661 O O . ASN A 1 85 ? 9.275 -5.872 -14.749 1.00 76.25 85 ASN A O 1
ATOM 665 N N . SER A 1 86 ? 8.954 -8.030 -15.286 1.00 66.44 86 SER A N 1
ATOM 666 C CA . SER A 1 86 ? 9.401 -8.579 -13.996 1.00 66.44 86 SER A CA 1
ATOM 667 C C . SER A 1 86 ? 10.786 -8.097 -13.548 1.00 66.44 86 SER A C 1
ATOM 669 O O . SER A 1 86 ? 10.947 -7.785 -12.373 1.00 66.44 86 SER A O 1
ATOM 671 N N . ASP A 1 87 ? 11.751 -7.976 -14.464 1.00 69.75 87 ASP A N 1
ATOM 672 C CA . ASP A 1 87 ? 13.116 -7.537 -14.127 1.00 69.75 87 ASP A CA 1
ATOM 673 C C . ASP A 1 87 ? 13.136 -6.077 -13.639 1.00 69.75 87 ASP A C 1
ATOM 675 O O . ASP A 1 87 ? 13.742 -5.745 -12.627 1.00 69.75 87 ASP A O 1
ATOM 679 N N . GLU A 1 88 ? 12.376 -5.208 -14.306 1.00 70.25 88 GLU A N 1
ATOM 680 C CA . GLU A 1 88 ? 12.269 -3.787 -13.957 1.00 70.25 88 GLU A CA 1
ATOM 681 C C . GLU A 1 88 ? 11.416 -3.562 -12.700 1.00 70.25 88 GLU A C 1
ATOM 683 O O . GLU A 1 88 ? 11.622 -2.597 -11.970 1.00 70.25 88 GLU A O 1
ATOM 688 N N . PHE A 1 89 ? 10.463 -4.458 -12.423 1.00 73.81 89 PHE A N 1
ATOM 689 C CA . PHE A 1 89 ? 9.640 -4.413 -11.215 1.00 73.81 89 PHE A CA 1
ATOM 690 C C . PHE A 1 89 ? 10.468 -4.658 -9.946 1.00 73.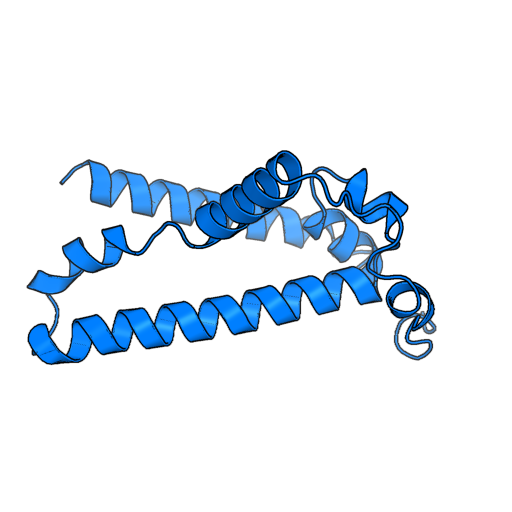81 89 PHE A C 1
ATOM 692 O O . PHE A 1 89 ? 10.210 -4.014 -8.932 1.00 73.81 89 PHE A O 1
ATOM 699 N N . VAL A 1 90 ? 11.447 -5.568 -10.005 1.00 71.81 90 VAL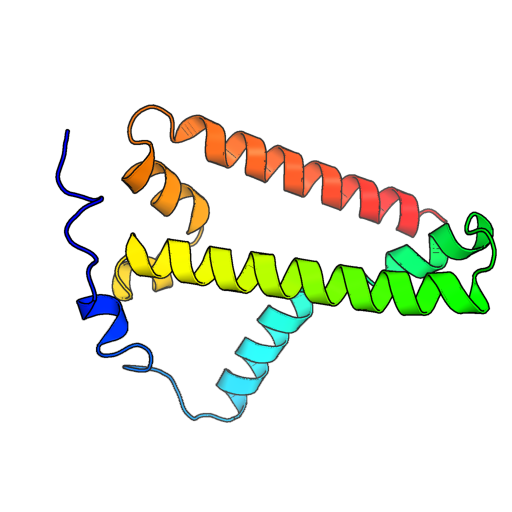 A N 1
ATOM 700 C CA . VAL A 1 90 ? 12.302 -5.924 -8.858 1.00 71.81 90 VAL A CA 1
ATOM 701 C C . VAL A 1 90 ? 13.411 -4.894 -8.629 1.00 71.81 90 VAL A C 1
ATOM 703 O O . VAL A 1 90 ? 13.722 -4.607 -7.478 1.00 71.81 90 VAL A O 1
ATOM 706 N N . ASP A 1 91 ? 13.956 -4.298 -9.693 1.00 74.75 91 ASP A N 1
ATOM 707 C CA . ASP A 1 91 ? 15.014 -3.278 -9.590 1.00 74.75 91 ASP A CA 1
ATOM 708 C C . ASP A 1 91 ? 14.495 -1.879 -9.194 1.00 74.75 91 ASP A C 1
ATOM 710 O O . ASP A 1 91 ? 15.282 -0.981 -8.894 1.00 74.75 91 ASP A O 1
ATOM 714 N N . SER A 1 92 ? 13.176 -1.658 -9.198 1.00 73.19 92 SER A N 1
ATOM 715 C CA . SER A 1 92 ? 12.588 -0.335 -8.959 1.00 73.19 92 SER A CA 1
ATOM 716 C C . SER A 1 92 ? 12.219 -0.089 -7.494 1.00 73.19 92 SER A C 1
ATOM 718 O O . SER A 1 92 ? 11.229 -0.632 -7.006 1.00 73.19 92 SER A O 1
ATOM 720 N N . ASP A 1 93 ? 12.887 0.871 -6.846 1.00 70.81 93 ASP A N 1
ATOM 721 C CA . ASP A 1 93 ? 12.530 1.346 -5.493 1.00 70.81 93 ASP A CA 1
ATOM 722 C C . ASP A 1 93 ? 11.136 2.008 -5.422 1.00 70.81 93 ASP A C 1
ATOM 724 O O . ASP A 1 93 ? 10.494 2.034 -4.371 1.00 70.81 93 ASP A O 1
ATOM 728 N N . ALA A 1 94 ? 10.647 2.562 -6.539 1.00 80.62 94 ALA A N 1
ATOM 729 C CA . ALA A 1 94 ? 9.387 3.306 -6.609 1.00 80.62 94 ALA A CA 1
ATOM 730 C C . ALA A 1 94 ? 8.495 2.846 -7.772 1.00 80.62 94 ALA A C 1
ATOM 732 O O . ALA A 1 94 ? 8.210 3.595 -8.713 1.00 80.62 94 ALA A O 1
ATOM 733 N N . THR A 1 95 ? 7.995 1.613 -7.683 1.00 79.50 95 THR A N 1
ATOM 734 C CA . THR A 1 95 ? 7.179 0.948 -8.717 1.00 79.50 95 THR A CA 1
ATOM 735 C C . THR A 1 95 ? 5.982 1.781 -9.198 1.00 79.50 95 THR A C 1
ATOM 737 O O . THR A 1 95 ? 5.649 1.785 -10.383 1.00 79.50 95 THR A O 1
ATOM 740 N N . ALA A 1 96 ? 5.352 2.544 -8.299 1.00 79.75 96 ALA A N 1
ATOM 741 C CA . ALA A 1 96 ? 4.218 3.409 -8.625 1.00 79.75 96 ALA A CA 1
ATOM 742 C C . ALA A 1 96 ? 4.588 4.576 -9.564 1.00 79.75 96 ALA A C 1
ATOM 744 O O . ALA A 1 96 ? 3.771 4.983 -10.392 1.00 79.75 96 ALA A O 1
ATOM 745 N N . ILE A 1 97 ? 5.811 5.107 -9.457 1.00 80.38 97 ILE A N 1
ATOM 746 C CA . ILE A 1 97 ? 6.301 6.200 -10.309 1.00 80.38 97 ILE A CA 1
ATOM 747 C C . ILE A 1 97 ? 6.635 5.652 -11.697 1.00 80.38 97 ILE A C 1
ATOM 749 O O . ILE A 1 97 ? 6.166 6.201 -12.691 1.00 80.38 97 ILE A O 1
ATOM 753 N N . VAL A 1 98 ? 7.330 4.512 -11.760 1.00 81.19 98 VAL A N 1
ATOM 754 C CA . VAL A 1 98 ? 7.647 3.810 -13.018 1.00 81.19 98 VAL A CA 1
ATOM 755 C C . VAL A 1 98 ? 6.370 3.438 -13.778 1.00 81.19 98 VAL A C 1
ATOM 757 O O . VAL A 1 98 ? 6.267 3.640 -14.991 1.00 81.19 98 VAL A O 1
ATOM 760 N N . PHE A 1 99 ? 5.340 2.973 -13.064 1.00 80.69 99 PHE A N 1
ATOM 761 C CA . PHE A 1 99 ? 4.012 2.754 -13.637 1.00 80.69 99 PHE A CA 1
ATOM 762 C C . PHE A 1 99 ? 3.432 4.039 -14.246 1.00 80.69 99 PHE A C 1
ATOM 764 O O . PHE A 1 99 ? 2.979 4.042 -15.393 1.00 80.69 99 PHE A O 1
ATOM 771 N N . ALA A 1 100 ? 3.458 5.146 -13.500 1.00 80.88 100 ALA A N 1
ATOM 772 C CA . ALA A 1 100 ? 2.901 6.413 -13.957 1.00 80.88 100 ALA A CA 1
ATOM 773 C C . ALA A 1 100 ? 3.665 7.007 -15.150 1.00 80.88 100 ALA A C 1
ATOM 775 O O . ALA A 1 100 ? 3.043 7.576 -16.048 1.00 80.88 100 ALA A O 1
ATOM 776 N N . GLU A 1 101 ? 4.983 6.840 -15.216 1.00 81.56 101 GLU A N 1
ATOM 777 C CA . GLU A 1 101 ? 5.789 7.231 -16.376 1.00 81.56 101 GLU A CA 1
ATOM 778 C C . GLU A 1 101 ? 5.406 6.442 -17.629 1.00 81.56 101 GLU A C 1
ATOM 780 O O . GLU A 1 101 ? 5.237 7.029 -18.702 1.00 81.56 101 GLU A O 1
ATOM 785 N N . LYS A 1 102 ? 5.171 5.133 -17.502 1.00 78.12 102 LYS A N 1
ATOM 786 C CA . LYS A 1 102 ? 4.772 4.288 -18.638 1.00 78.12 102 LYS A CA 1
ATOM 787 C C . LYS A 1 102 ? 3.346 4.553 -19.120 1.00 78.12 102 LYS A C 1
ATOM 789 O O . LYS A 1 102 ? 3.115 4.564 -20.334 1.00 78.12 102 LYS A O 1
ATOM 794 N N . VAL A 1 103 ? 2.410 4.786 -18.198 1.00 80.62 103 VAL A N 1
ATOM 795 C CA . VAL A 1 103 ? 0.984 4.996 -18.510 1.00 80.62 103 VAL A CA 1
ATOM 796 C C . VAL A 1 103 ? 0.689 6.441 -18.900 1.00 80.62 103 VAL A C 1
ATOM 798 O O . VAL A 1 103 ? 0.083 6.689 -19.942 1.00 80.62 103 VAL A O 1
ATOM 801 N N . TYR A 1 104 ? 1.119 7.400 -18.080 1.00 76.31 104 TYR A N 1
ATOM 802 C CA . TYR A 1 104 ? 0.696 8.795 -18.189 1.00 76.31 104 TYR A CA 1
ATOM 803 C C . TYR A 1 104 ? 1.694 9.696 -18.915 1.00 76.31 104 TYR A C 1
ATOM 805 O O . TYR A 1 104 ? 1.283 10.792 -19.294 1.00 76.31 104 TYR A O 1
ATOM 813 N N . LYS A 1 105 ? 2.945 9.246 -19.138 1.00 69.88 105 LYS A N 1
ATOM 814 C CA . LYS A 1 105 ? 4.065 9.857 -19.902 1.00 69.88 105 LYS A CA 1
ATOM 815 C C . LYS A 1 105 ? 4.345 11.356 -19.672 1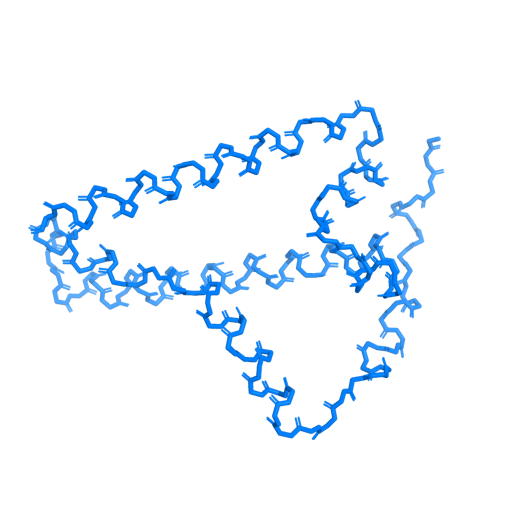.00 69.88 105 LYS A C 1
ATOM 817 O O . LYS A 1 105 ? 5.457 11.700 -19.307 1.00 69.88 105 LYS A O 1
ATOM 822 N N . GLY A 1 106 ? 3.374 12.248 -19.879 1.00 71.44 106 GLY A N 1
ATOM 823 C CA . GLY A 1 106 ? 3.445 13.689 -19.593 1.00 71.44 106 GLY A CA 1
ATOM 824 C C . GLY A 1 106 ? 2.880 14.129 -18.231 1.00 71.44 106 GLY A C 1
ATOM 825 O O . GLY A 1 106 ? 3.213 15.214 -17.767 1.00 71.44 106 GLY A O 1
ATOM 826 N N . PHE A 1 107 ? 2.062 13.307 -17.561 1.00 73.00 107 PHE A N 1
ATOM 827 C CA . PHE A 1 107 ? 1.487 13.618 -16.234 1.00 73.00 107 PHE A CA 1
ATOM 828 C C . PHE A 1 107 ? 2.100 12.798 -15.084 1.00 73.00 107 PHE A C 1
ATOM 830 O O . PHE A 1 107 ? 1.534 12.732 -13.994 1.00 73.00 107 PHE A O 1
ATOM 837 N N . SER A 1 108 ? 3.266 12.178 -15.291 1.00 75.00 108 SER A N 1
ATOM 838 C CA . SER A 1 108 ? 3.907 11.321 -14.279 1.00 75.00 108 SER A CA 1
ATOM 839 C C . SER A 1 108 ? 4.259 12.058 -12.983 1.00 75.00 108 SER A C 1
ATOM 841 O O . SER A 1 108 ? 4.185 11.461 -11.915 1.00 75.00 108 SER A O 1
ATOM 843 N N . TRP A 1 109 ? 4.546 13.364 -13.056 1.00 79.50 109 TRP A N 1
ATOM 844 C CA . TRP A 1 109 ? 4.875 14.226 -11.912 1.00 79.50 109 TRP A CA 1
ATOM 845 C C . TRP A 1 109 ? 3.750 14.359 -10.874 1.00 79.50 109 TRP A C 1
ATOM 847 O O . TRP A 1 109 ? 4.009 14.714 -9.726 1.00 79.50 109 TRP A O 1
ATOM 857 N N . ILE A 1 110 ? 2.507 14.045 -11.249 1.00 84.25 110 ILE A N 1
ATOM 858 C CA . ILE A 1 110 ? 1.362 14.091 -10.337 1.00 84.25 110 ILE A CA 1
ATOM 859 C C . ILE A 1 110 ? 1.378 12.902 -9.366 1.00 84.25 110 ILE A C 1
ATOM 861 O O . ILE A 1 110 ? 1.014 13.046 -8.201 1.00 84.25 110 ILE A O 1
ATOM 865 N N . MET A 1 111 ? 1.852 11.737 -9.818 1.00 85.62 111 MET A N 1
ATOM 866 C CA . MET A 1 111 ? 1.878 10.513 -9.019 1.00 85.62 111 MET A CA 1
ATOM 867 C C . MET A 1 111 ? 2.706 10.645 -7.729 1.00 85.62 111 MET A C 1
ATOM 869 O O . MET A 1 111 ? 2.162 10.346 -6.664 1.00 85.62 111 MET A O 1
ATOM 873 N N . PRO A 1 112 ? 3.966 11.131 -7.748 1.00 84.75 112 PRO A N 1
ATOM 874 C CA . PRO A 1 112 ? 4.735 11.306 -6.521 1.00 84.75 112 PRO A CA 1
ATOM 875 C C . PRO A 1 112 ? 4.107 12.334 -5.572 1.00 84.75 112 PRO A C 1
ATOM 877 O O . PRO A 1 112 ? 4.236 12.173 -4.364 1.00 84.75 112 PRO A O 1
ATOM 880 N N . ILE A 1 113 ? 3.374 13.337 -6.075 1.00 88.00 113 ILE A N 1
ATOM 881 C CA . ILE A 1 113 ? 2.650 14.294 -5.222 1.00 88.00 113 ILE A CA 1
ATOM 882 C C . ILE A 1 113 ? 1.524 13.588 -4.464 1.00 88.00 113 ILE A C 1
ATOM 884 O O . ILE A 1 113 ? 1.435 13.721 -3.246 1.00 88.00 113 ILE A O 1
ATOM 888 N N . PHE A 1 114 ? 0.694 12.796 -5.148 1.00 87.69 114 PHE A N 1
ATOM 889 C CA . PHE A 1 114 ? -0.368 12.033 -4.483 1.00 87.69 114 PHE A CA 1
ATOM 890 C C . PHE A 1 114 ? 0.188 11.011 -3.490 1.00 87.69 114 PHE A C 1
ATOM 892 O O . PHE A 1 114 ? -0.341 10.890 -2.383 1.00 87.69 114 PHE A O 1
ATOM 899 N N . VAL A 1 115 ? 1.269 10.314 -3.854 1.00 87.38 115 VAL A N 1
ATOM 900 C CA . VAL A 1 115 ? 1.950 9.373 -2.953 1.00 87.38 115 VAL A CA 1
ATOM 901 C C . VAL A 1 115 ? 2.492 10.107 -1.725 1.00 87.38 115 VAL A C 1
ATOM 903 O O . VAL A 1 115 ? 2.233 9.670 -0.607 1.00 87.38 115 VAL A O 1
ATOM 906 N N . ALA A 1 116 ? 3.155 11.254 -1.897 1.00 88.31 116 ALA A N 1
ATOM 907 C CA . ALA A 1 116 ? 3.653 12.065 -0.787 1.00 88.31 116 ALA A CA 1
ATOM 908 C C . ALA A 1 116 ? 2.520 12.587 0.112 1.00 88.31 116 ALA A C 1
ATOM 910 O O . ALA A 1 116 ? 2.607 12.506 1.335 1.00 88.31 116 ALA A O 1
ATOM 911 N N . CYS A 1 117 ? 1.417 13.073 -0.462 1.00 89.50 117 CYS A N 1
ATOM 912 C CA . CYS A 1 117 ? 0.248 13.479 0.319 1.00 89.50 117 CYS A CA 1
ATOM 913 C C . CYS A 1 117 ? -0.349 12.301 1.107 1.00 89.50 117 CYS A C 1
ATOM 915 O O . CYS A 1 117 ? -0.741 12.473 2.261 1.00 89.50 117 CYS A O 1
ATOM 917 N N . SER A 1 118 ? -0.389 11.103 0.516 1.00 87.50 118 SER A N 1
ATOM 918 C CA . SER A 1 118 ? -0.881 9.889 1.176 1.00 87.50 118 SER A CA 1
ATOM 919 C C . SER A 1 118 ? 0.018 9.452 2.338 1.00 87.50 118 SER A C 1
ATOM 921 O O . SER A 1 118 ? -0.493 9.139 3.419 1.00 87.50 118 SER A O 1
ATOM 923 N N . THR A 1 119 ? 1.345 9.487 2.169 1.00 86.81 119 THR A N 1
ATOM 924 C CA . THR A 1 119 ? 2.289 9.136 3.242 1.00 86.81 119 THR A CA 1
ATOM 925 C C . THR A 1 119 ? 2.269 10.162 4.372 1.00 86.81 119 THR A C 1
ATOM 927 O O . THR A 1 119 ? 2.232 9.765 5.536 1.00 86.81 119 THR A O 1
ATOM 930 N N . ILE A 1 120 ? 2.189 11.461 4.061 1.00 89.12 120 ILE A N 1
ATOM 931 C CA . ILE A 1 120 ? 2.039 12.531 5.064 1.00 89.12 120 ILE A CA 1
ATOM 932 C C . ILE A 1 120 ? 0.719 12.379 5.828 1.00 89.12 120 ILE A C 1
ATOM 934 O O . ILE A 1 120 ? 0.706 12.462 7.056 1.00 89.12 120 ILE A O 1
ATOM 938 N N . GLY A 1 121 ? -0.388 12.123 5.124 1.00 84.62 121 GLY A N 1
ATOM 939 C CA . GLY A 1 121 ? -1.692 11.896 5.749 1.00 84.62 121 GLY A CA 1
ATOM 940 C C . GLY A 1 121 ? -1.678 10.691 6.690 1.00 84.62 121 GLY A C 1
ATOM 941 O O . GLY A 1 121 ? -2.162 10.783 7.818 1.00 84.62 121 GLY A O 1
ATOM 942 N N . SER A 1 122 ? -1.049 9.595 6.258 1.00 84.31 122 SER A N 1
ATOM 943 C CA . SER A 1 122 ? -0.879 8.392 7.078 1.00 84.31 122 SER A CA 1
ATOM 944 C C . SER A 1 122 ? -0.020 8.671 8.315 1.00 84.31 122 SER A C 1
ATOM 946 O O . SER A 1 122 ? -0.426 8.328 9.422 1.00 84.31 122 SER A O 1
ATOM 948 N N . ALA A 1 123 ? 1.119 9.355 8.158 1.00 84.94 123 ALA A N 1
ATOM 949 C CA . ALA A 1 123 ? 2.007 9.726 9.262 1.00 84.94 123 ALA A CA 1
ATOM 950 C C . ALA A 1 123 ? 1.317 10.642 10.286 1.00 84.94 123 ALA A C 1
ATOM 952 O O . ALA A 1 123 ? 1.419 10.408 11.489 1.00 84.94 123 ALA A O 1
ATOM 953 N N . ASN A 1 124 ? 0.563 11.643 9.826 1.00 85.19 124 ASN A N 1
ATOM 954 C CA . ASN A 1 124 ? -0.223 12.506 10.705 1.00 85.19 124 ASN A CA 1
ATOM 955 C C . ASN A 1 124 ? -1.290 11.712 11.477 1.00 85.19 124 ASN A C 1
ATOM 957 O O . ASN A 1 124 ? -1.453 11.910 12.679 1.00 85.19 124 ASN A O 1
ATOM 961 N N . GLY A 1 125 ? -1.976 10.778 10.807 1.00 78.38 125 GLY A N 1
ATOM 962 C CA . GLY A 1 125 ? -2.926 9.869 11.451 1.00 78.38 125 GLY A CA 1
ATOM 963 C C . GLY A 1 125 ? -2.279 9.066 12.579 1.00 78.38 125 GLY A C 1
ATOM 964 O O . GLY A 1 125 ? -2.789 9.079 13.697 1.00 78.38 125 GLY A O 1
ATOM 965 N N . VAL A 1 126 ? -1.113 8.463 12.311 1.00 79.00 126 VAL A N 1
ATOM 966 C CA . VAL A 1 126 ? -0.329 7.708 13.304 1.00 79.00 126 VAL A CA 1
ATOM 967 C C . VAL A 1 126 ? 0.035 8.581 14.507 1.00 79.00 126 VAL A C 1
ATOM 969 O O . VAL A 1 126 ? -0.180 8.163 15.644 1.00 79.00 126 VAL A O 1
ATOM 972 N N . ILE A 1 127 ? 0.544 9.797 14.280 1.00 81.75 127 ILE A N 1
ATOM 973 C CA . ILE A 1 127 ? 0.966 10.724 15.346 1.00 81.75 127 ILE A CA 1
ATOM 974 C C . ILE A 1 127 ? -0.213 11.105 16.250 1.00 81.75 127 ILE A C 1
ATOM 976 O O . ILE A 1 127 ? -0.081 11.078 17.473 1.00 81.75 127 ILE A O 1
ATOM 980 N N . LEU A 1 128 ? -1.380 11.406 15.671 1.00 78.00 128 LEU A N 1
ATOM 981 C CA . LEU A 1 128 ? -2.582 11.751 16.437 1.00 78.00 128 LEU A CA 1
ATOM 982 C C . LEU A 1 128 ? -3.060 10.597 17.324 1.00 78.00 128 LEU A C 1
ATOM 984 O O . LEU A 1 128 ? -3.517 10.828 18.442 1.00 78.00 128 LEU A O 1
ATOM 988 N N . THR A 1 129 ? -2.942 9.360 16.845 1.00 70.56 129 THR A N 1
ATOM 989 C CA . THR A 1 129 ? -3.288 8.162 17.624 1.00 70.56 129 THR A CA 1
ATOM 990 C C . THR A 1 129 ? -2.205 7.731 18.609 1.00 70.56 129 THR A C 1
ATOM 992 O O . THR A 1 129 ? -2.538 7.121 19.613 1.00 70.56 129 THR A O 1
ATOM 995 N N . ALA A 1 130 ? -0.933 8.056 18.362 1.00 69.94 130 ALA A N 1
ATOM 996 C CA . ALA A 1 130 ? 0.169 7.777 19.286 1.00 69.94 130 ALA A CA 1
ATOM 997 C C . ALA A 1 130 ? 0.241 8.781 20.448 1.00 69.94 130 ALA A C 1
ATOM 999 O O . ALA A 1 130 ? 0.819 8.481 21.487 1.00 69.94 130 ALA A O 1
ATOM 1000 N N . SER A 1 131 ? -0.314 9.983 20.265 1.00 68.62 131 SER A N 1
ATOM 1001 C CA . SER A 1 131 ? -0.377 11.024 21.296 1.00 68.62 131 SER A CA 1
ATOM 1002 C C . SER A 1 131 ? -1.513 10.822 22.314 1.00 68.62 131 SER A C 1
ATOM 1004 O O . SER A 1 131 ? -1.610 11.615 23.254 1.00 68.62 131 SER A O 1
ATOM 1006 N N . ARG A 1 132 ? -2.389 9.835 22.106 1.00 54.88 132 ARG A N 1
ATOM 1007 C CA . ARG A 1 132 ? -3.476 9.456 23.020 1.00 54.88 132 ARG A CA 1
ATOM 1008 C C . ARG A 1 132 ? -3.038 8.300 23.908 1.00 54.88 132 ARG A C 1
ATOM 1010 O O . ARG A 1 132 ? -3.430 8.328 25.093 1.00 54.88 132 ARG A O 1
#

Secondary structure (DSSP, 8-state):
--STTT---THHHHSTTTT----HHHHHHHHHHHHHHTTTHHHHHHSGGGSSSHHHHHHHHHHHHHHHHHHHHHHHHHHHHHHS-HHHHHH-TTHHHHHHHHHHTTSTTHHHHHHHHHHHHHHHHHHHHHT-

Radius of gyration: 18.79 Å; chains: 1; bounding box: 38×36×52 Å

Foldseek 3Di:
DDDLPPPQCCVLVVCVCVVPDPDPVVVVVVVVVVVVLVPDLVLLVVCLVVDDPSVPVVVVVSVVVVVVSVVVVVVVVVLLSRQDHPVCCVVDPCSQLVSCCRPVVVCSVVRVVVVVVVVVVVVVSVVVVVVD